Protein AF-A0AAV4QQP6-F1 (afdb_monomer_lite)

Secondary structure (DSSP, 8-state):
-----------THHHHHTT-HHHHHHH-EEEEEEEEEE------------TTSPPP---------EEEEEEEEEETTEEEEEEEEPTT----HHHHHHHHHHHHHHHHHH-TT-

pLDDT: mean 72.94, std 18.03, range [39.5, 94.88]

InterPro domains:
  IPR001888 Transposase, type 1 [PF01359] (41-113)
  IPR036397 Ribonuclease H superfamily [G3DSA:3.30.420.10] (4-114)
  IPR052709 Transposase-Methyltransferase Hybrid [PTHR46060] (18-113)

Sequence (114 aa):
MPIKSKCANDFHSNLWINRDPTDFVRRFATMDETWVYHYTPETKQQECVEAGGSAPKKAKSIASAGKVMASVFWEAKGIMLSDYLAKGKTITSEYYSNLLYQLDAKIREKRPGL

Radius of gyration: 25.82 Å; chains: 1; bounding box: 96×38×38 Å

Foldseek 3Di:
DDDDPPPPPVPCVVVVCVVDVVVVQQLDKDKDKDKDKDDDPDPPPVPPDDPPDDDDPDDPDDPPTFIWMKMWMAGPVGTQDIDIHGGPDDDDPVNVVVVVVSSVVSCCVVDVPD

Organism: NCBI:txid1538125

Structure (mmCIF, N/CA/C/O backbone):
data_AF-A0AAV4QQP6-F1
#
_entry.id   AF-A0AAV4QQP6-F1
#
loop_
_atom_site.group_PDB
_atom_site.id
_atom_site.type_symbol
_atom_site.label_atom_id
_atom_site.label_alt_id
_atom_site.label_comp_id
_atom_site.label_asym_id
_atom_site.label_entity_id
_atom_site.label_seq_id
_atom_site.pdbx_PDB_ins_code
_atom_site.Cartn_x
_atom_site.Cartn_y
_atom_site.Cartn_z
_atom_site.occupancy
_atom_site.B_iso_or_equiv
_atom_site.auth_seq_id
_atom_site.auth_comp_id
_atom_site.auth_asym_id
_atom_site.auth_atom_id
_atom_site.pdbx_PDB_model_num
ATOM 1 N N . MET A 1 1 ? 50.271 15.488 4.590 1.00 44.12 1 MET A N 1
ATOM 2 C CA . MET A 1 1 ? 48.804 15.395 4.782 1.00 44.12 1 MET A CA 1
ATOM 3 C C . MET A 1 1 ? 48.155 16.408 3.850 1.00 44.12 1 MET A C 1
ATOM 5 O O . MET A 1 1 ? 48.613 17.542 3.845 1.00 44.12 1 MET A O 1
ATOM 9 N N . PRO A 1 2 ? 47.225 15.978 2.983 1.00 40.00 2 PRO A N 1
ATOM 10 C CA . PRO A 1 2 ? 45.827 15.903 3.403 1.00 40.00 2 PRO A CA 1
ATOM 11 C C . PRO A 1 2 ? 45.147 14.576 3.041 1.00 40.00 2 PRO A C 1
ATOM 13 O O . PRO A 1 2 ? 45.441 13.936 2.035 1.00 40.00 2 PRO A O 1
ATOM 16 N N . ILE A 1 3 ? 44.221 14.185 3.909 1.00 44.34 3 ILE A N 1
ATOM 17 C CA . ILE A 1 3 ? 43.347 13.022 3.789 1.00 44.34 3 ILE A CA 1
ATOM 18 C C . ILE A 1 3 ? 42.182 13.434 2.885 1.00 44.34 3 ILE A C 1
ATOM 20 O O . ILE A 1 3 ? 41.395 14.301 3.254 1.00 44.34 3 ILE A O 1
ATOM 24 N N . LYS A 1 4 ? 42.055 12.824 1.704 1.00 41.19 4 LYS A N 1
ATOM 25 C CA . LYS A 1 4 ? 40.781 12.801 0.975 1.00 41.19 4 LYS A CA 1
ATOM 26 C C . LYS A 1 4 ? 40.119 11.458 1.252 1.00 41.19 4 LYS A C 1
ATOM 28 O O . LYS A 1 4 ? 40.302 10.506 0.502 1.00 41.19 4 LYS A O 1
ATOM 33 N N . SER A 1 5 ? 39.359 11.375 2.340 1.00 49.12 5 SER A N 1
ATOM 34 C CA . SER A 1 5 ? 38.395 10.295 2.528 1.00 49.12 5 SER A CA 1
ATOM 35 C C . SER A 1 5 ? 37.202 10.569 1.617 1.00 49.12 5 SER A C 1
ATOM 37 O O . SER A 1 5 ? 36.245 11.247 1.979 1.00 49.12 5 SER A O 1
ATOM 39 N N . LYS A 1 6 ? 37.246 10.038 0.397 1.00 44.72 6 LYS A N 1
ATOM 40 C CA . LYS A 1 6 ? 36.012 9.839 -0.356 1.00 44.72 6 LYS A CA 1
ATOM 41 C C . LYS A 1 6 ? 35.493 8.461 0.035 1.00 44.72 6 LYS A C 1
ATOM 43 O O . LYS A 1 6 ? 35.814 7.464 -0.598 1.00 44.72 6 LYS A O 1
ATOM 48 N N . CYS A 1 7 ? 34.751 8.410 1.141 1.00 39.50 7 CYS A N 1
ATOM 49 C CA . CYS A 1 7 ? 33.828 7.308 1.390 1.00 39.50 7 CYS A CA 1
ATOM 50 C C . CYS A 1 7 ? 32.772 7.378 0.282 1.00 39.50 7 CYS A C 1
ATOM 52 O O . CYS A 1 7 ? 31.768 8.070 0.412 1.00 39.50 7 CYS A O 1
ATOM 54 N N . ALA A 1 8 ? 33.048 6.728 -0.847 1.00 46.50 8 ALA A N 1
ATOM 55 C CA . ALA A 1 8 ? 32.066 6.483 -1.886 1.00 46.50 8 ALA A CA 1
ATOM 56 C C . ALA A 1 8 ? 31.172 5.330 -1.422 1.00 46.50 8 ALA A C 1
ATOM 58 O O . ALA A 1 8 ? 31.251 4.218 -1.929 1.00 46.50 8 ALA A O 1
ATOM 59 N N . ASN A 1 9 ? 30.324 5.610 -0.436 1.00 47.69 9 ASN A N 1
ATOM 60 C CA . ASN A 1 9 ? 29.067 4.890 -0.299 1.00 47.69 9 ASN A CA 1
ATOM 61 C C . ASN A 1 9 ? 28.037 5.625 -1.159 1.00 47.69 9 ASN A C 1
ATOM 63 O O . ASN A 1 9 ? 27.044 6.144 -0.657 1.00 47.69 9 ASN A O 1
ATOM 67 N N . ASP A 1 10 ? 28.303 5.695 -2.465 1.00 47.06 10 ASP A N 1
ATOM 68 C CA . ASP A 1 10 ? 27.260 6.012 -3.427 1.00 47.06 10 ASP A CA 1
ATOM 69 C C . ASP A 1 10 ? 26.431 4.738 -3.559 1.00 47.06 10 ASP A C 1
ATOM 71 O O . ASP A 1 10 ? 26.738 3.824 -4.326 1.00 47.06 10 ASP A O 1
ATOM 75 N N . PHE A 1 11 ? 25.401 4.656 -2.716 1.00 47.09 11 PHE A N 1
ATOM 76 C CA . PHE A 1 11 ? 24.295 3.730 -2.880 1.00 47.09 11 PHE A CA 1
ATOM 77 C C . PHE A 1 11 ? 23.920 3.740 -4.367 1.00 47.09 11 PHE A C 1
ATOM 79 O O . PHE A 1 11 ? 23.727 4.802 -4.959 1.00 47.09 11 PHE A O 1
ATOM 86 N N . HIS A 1 12 ? 23.894 2.563 -4.989 1.00 52.75 12 HIS A N 1
ATOM 87 C CA . HIS A 1 12 ? 23.847 2.361 -6.441 1.00 52.75 12 HIS A CA 1
ATOM 88 C C . HIS A 1 12 ? 22.650 3.036 -7.155 1.00 52.75 12 HIS A C 1
ATOM 90 O O . HIS A 1 12 ? 22.531 2.910 -8.367 1.00 52.75 12 HIS A O 1
ATOM 96 N N . SER A 1 13 ? 21.758 3.739 -6.449 1.00 55.50 13 SER A N 1
ATOM 97 C CA . SER A 1 13 ? 20.580 4.448 -6.961 1.00 55.50 13 SER A CA 1
ATOM 98 C C . SER A 1 13 ? 20.914 5.528 -7.994 1.00 55.50 13 SER A C 1
ATOM 100 O O . SER A 1 13 ? 20.206 5.646 -8.995 1.00 55.50 13 SER A O 1
ATOM 102 N N . ASN A 1 14 ? 22.015 6.266 -7.821 1.00 53.97 14 ASN A N 1
ATOM 103 C CA . ASN A 1 14 ? 22.379 7.366 -8.723 1.00 53.97 14 ASN A CA 1
ATOM 104 C C . ASN A 1 14 ? 22.718 6.895 -10.148 1.00 53.97 14 ASN A C 1
ATOM 106 O O . ASN A 1 14 ? 22.544 7.653 -11.102 1.00 53.97 14 ASN A O 1
ATOM 110 N N . LEU A 1 15 ? 23.168 5.649 -10.325 1.00 55.50 15 LEU A N 1
ATOM 111 C CA . LEU A 1 15 ? 23.502 5.119 -11.649 1.00 55.50 15 LEU A CA 1
ATOM 112 C C . LEU A 1 15 ? 22.251 4.741 -12.460 1.00 55.50 15 LEU A C 1
ATOM 114 O O . LEU A 1 15 ? 22.268 4.849 -13.683 1.00 55.50 15 LEU A O 1
ATOM 118 N N . TRP A 1 16 ? 21.163 4.328 -11.801 1.00 55.41 16 TRP A N 1
ATOM 119 C CA . TRP A 1 16 ? 19.910 3.946 -12.467 1.00 55.41 16 TRP A CA 1
ATOM 120 C C . TRP A 1 16 ? 19.053 5.161 -12.825 1.00 55.41 16 TRP A C 1
ATOM 122 O O . TRP A 1 16 ? 18.523 5.217 -13.932 1.00 55.41 16 TRP A O 1
ATOM 132 N N . ILE A 1 17 ? 18.986 6.159 -11.933 1.00 58.88 17 ILE A N 1
ATOM 133 C CA . ILE A 1 17 ? 18.229 7.404 -12.158 1.00 58.88 17 ILE A CA 1
ATOM 134 C C . ILE A 1 17 ? 18.764 8.160 -13.386 1.00 58.88 17 ILE A C 1
ATOM 136 O O . ILE A 1 17 ? 17.986 8.695 -14.169 1.00 58.88 17 ILE A O 1
ATOM 140 N N . ASN A 1 18 ? 20.087 8.169 -13.584 1.00 61.41 18 ASN A N 1
ATOM 141 C CA . ASN A 1 18 ? 20.731 8.906 -14.676 1.00 61.41 18 ASN A CA 1
ATOM 142 C C . ASN A 1 18 ? 20.733 8.172 -16.031 1.00 61.41 18 ASN A C 1
ATOM 144 O O . ASN A 1 18 ? 21.097 8.782 -17.033 1.00 61.41 18 ASN A O 1
ATOM 148 N N . ARG A 1 19 ? 20.362 6.882 -16.090 1.00 68.44 19 ARG A N 1
ATOM 149 C CA . ARG A 1 19 ? 20.306 6.126 -17.358 1.00 68.44 19 ARG A CA 1
ATOM 150 C C . ARG A 1 19 ? 19.006 6.357 -18.120 1.00 68.44 19 ARG A C 1
ATOM 152 O O . ARG A 1 19 ? 19.051 6.613 -19.316 1.00 68.44 19 ARG A O 1
ATOM 159 N N . ASP A 1 20 ? 17.876 6.255 -17.426 1.00 78.12 20 ASP A N 1
ATOM 160 C CA . ASP A 1 20 ? 16.553 6.598 -17.951 1.00 78.12 20 ASP A CA 1
ATOM 161 C C . ASP A 1 20 ? 15.648 7.038 -16.785 1.00 78.12 20 ASP A C 1
ATOM 163 O O . ASP A 1 20 ? 15.045 6.199 -16.104 1.00 78.12 20 ASP A O 1
ATOM 167 N N . PRO A 1 21 ? 15.553 8.351 -16.517 1.00 77.94 21 PRO A N 1
ATOM 168 C CA . PRO A 1 21 ? 14.767 8.858 -15.397 1.00 77.94 21 PRO A CA 1
ATOM 169 C C . PRO A 1 21 ? 13.268 8.585 -15.568 1.00 77.94 21 PRO A C 1
ATOM 171 O O . PRO A 1 21 ? 12.551 8.451 -14.577 1.00 77.94 21 PRO A O 1
ATOM 174 N N . THR A 1 22 ? 12.780 8.461 -16.805 1.00 79.00 22 THR A N 1
ATOM 175 C CA . THR A 1 22 ? 11.354 8.246 -17.072 1.00 79.00 22 THR A CA 1
ATOM 176 C C . THR A 1 22 ? 10.965 6.803 -16.782 1.00 79.00 22 THR A C 1
ATOM 178 O O . THR A 1 22 ? 9.941 6.550 -16.141 1.00 79.00 22 THR A O 1
ATOM 181 N N . ASP A 1 23 ? 11.786 5.846 -17.213 1.00 80.88 23 ASP A N 1
ATOM 182 C CA . ASP A 1 23 ? 11.556 4.427 -16.939 1.00 80.88 23 ASP A CA 1
ATOM 183 C C . ASP A 1 23 ? 11.756 4.090 -15.453 1.00 80.88 23 ASP A C 1
ATOM 185 O O . ASP A 1 23 ? 10.979 3.327 -14.873 1.00 80.88 23 ASP A O 1
ATOM 189 N N . PHE A 1 24 ? 12.717 4.740 -14.789 1.00 80.38 24 PHE A N 1
ATOM 190 C CA . PHE A 1 24 ? 12.914 4.604 -13.345 1.00 80.38 24 PHE A CA 1
ATOM 191 C C . PHE A 1 24 ? 11.663 5.002 -12.549 1.00 80.38 24 PHE A C 1
ATOM 193 O O . PHE A 1 24 ? 11.168 4.216 -11.738 1.00 80.38 24 PHE A O 1
ATOM 200 N N . VAL A 1 25 ? 11.107 6.190 -12.816 1.00 82.94 25 VAL A N 1
ATOM 201 C CA . VAL A 1 25 ?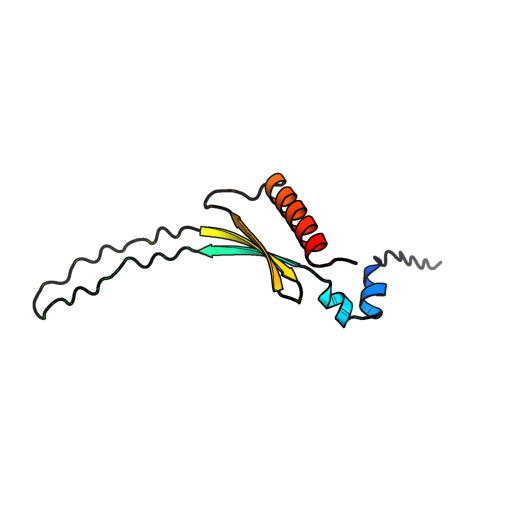 9.895 6.670 -12.128 1.00 82.94 25 VAL A CA 1
ATOM 202 C C . VAL A 1 25 ? 8.703 5.749 -12.403 1.00 82.94 25 VAL A C 1
ATOM 204 O O . VAL A 1 25 ? 7.894 5.509 -11.510 1.00 82.94 25 VAL A O 1
ATOM 207 N N . ARG A 1 26 ? 8.610 5.162 -13.603 1.00 83.75 26 ARG A N 1
ATOM 208 C CA . ARG A 1 26 ? 7.545 4.202 -13.944 1.00 83.75 26 ARG A CA 1
ATOM 209 C C . ARG A 1 26 ? 7.630 2.893 -13.164 1.00 83.75 26 ARG A C 1
ATOM 211 O O . ARG A 1 26 ? 6.591 2.297 -12.883 1.00 83.75 26 ARG A O 1
ATOM 218 N N . ARG A 1 27 ? 8.838 2.440 -12.825 1.00 82.31 27 ARG A N 1
ATOM 219 C CA . ARG A 1 27 ? 9.065 1.230 -12.016 1.00 82.31 27 ARG A CA 1
ATOM 220 C C . ARG A 1 27 ? 8.926 1.491 -10.520 1.00 82.31 27 ARG A C 1
ATOM 222 O O . ARG A 1 27 ? 8.750 0.536 -9.760 1.00 82.31 27 ARG A O 1
ATOM 229 N N . PHE A 1 28 ? 8.981 2.746 -10.088 1.00 86.19 28 PHE A N 1
ATOM 230 C CA . PHE A 1 28 ? 8.830 3.091 -8.683 1.00 86.19 28 PHE A CA 1
ATOM 231 C C . PHE A 1 28 ? 7.413 2.751 -8.197 1.00 86.19 28 PHE A C 1
ATOM 233 O O . PHE A 1 28 ? 6.414 3.129 -8.812 1.00 86.19 28 PHE A O 1
ATOM 240 N N . ALA A 1 29 ? 7.338 1.991 -7.109 1.00 88.31 29 ALA A N 1
ATOM 241 C CA . ALA A 1 29 ? 6.105 1.727 -6.383 1.00 88.31 29 ALA A CA 1
ATOM 242 C C . ALA A 1 29 ? 6.251 2.337 -4.989 1.00 88.31 29 ALA A C 1
ATOM 244 O O . ALA A 1 29 ? 7.301 2.198 -4.362 1.00 88.31 29 ALA A O 1
ATOM 245 N N . THR A 1 30 ? 5.215 3.026 -4.527 1.00 92.69 30 THR A N 1
ATOM 246 C CA . THR A 1 30 ? 5.184 3.666 -3.210 1.00 92.69 30 THR A CA 1
ATOM 247 C C . THR A 1 30 ? 3.955 3.214 -2.435 1.00 92.69 30 THR A C 1
ATOM 249 O O . THR A 1 30 ? 3.010 2.662 -3.005 1.00 92.69 30 THR A O 1
ATOM 252 N N . MET A 1 31 ? 3.985 3.444 -1.129 1.00 93.12 31 MET A N 1
ATOM 253 C CA . MET A 1 31 ? 2.900 3.147 -0.205 1.00 93.12 31 MET A CA 1
ATOM 254 C C . MET A 1 31 ? 2.654 4.354 0.691 1.00 93.12 31 MET A C 1
ATOM 256 O O . MET A 1 31 ? 3.609 5.039 1.056 1.00 93.12 31 MET A O 1
ATOM 260 N N . ASP A 1 32 ? 1.403 4.567 1.079 1.00 92.38 32 ASP A N 1
ATOM 261 C CA . ASP A 1 32 ? 1.049 5.469 2.172 1.00 92.38 32 ASP A CA 1
ATOM 262 C C . ASP A 1 32 ? -0.087 4.895 3.023 1.00 92.38 32 ASP A C 1
ATOM 264 O O . ASP A 1 32 ? -0.880 4.063 2.565 1.00 92.38 32 ASP A O 1
ATOM 268 N N . GLU A 1 33 ? -0.152 5.357 4.268 1.00 91.38 33 GLU A N 1
ATOM 269 C CA . GLU A 1 33 ? -1.166 4.981 5.244 1.00 91.38 33 GLU A CA 1
ATOM 270 C C . GLU A 1 33 ? -1.982 6.210 5.627 1.00 91.38 33 GLU A C 1
ATOM 272 O O . GLU A 1 33 ? -1.480 7.174 6.204 1.00 91.38 33 GLU A O 1
ATOM 277 N N . THR A 1 34 ? -3.277 6.169 5.328 1.00 91.25 34 THR A N 1
ATOM 278 C CA . THR A 1 34 ? -4.180 7.289 5.574 1.00 91.25 34 THR A CA 1
ATOM 279 C C . THR A 1 34 ? -5.357 6.889 6.438 1.00 91.25 34 THR A C 1
ATOM 281 O O . THR A 1 34 ? -5.789 5.742 6.507 1.00 91.25 34 THR A O 1
ATOM 284 N N . TRP A 1 35 ? -5.904 7.871 7.129 1.00 89.19 35 TRP A N 1
ATOM 285 C CA . TRP A 1 35 ? -7.017 7.688 8.031 1.00 89.19 35 TRP A CA 1
ATOM 286 C C . TRP A 1 35 ? -8.326 8.085 7.353 1.00 89.19 35 TRP A C 1
ATOM 288 O O . TRP A 1 35 ? -8.543 9.256 7.047 1.00 89.19 35 TRP A O 1
ATOM 298 N N . VAL A 1 36 ? -9.229 7.121 7.183 1.00 86.50 36 VAL A N 1
ATOM 299 C CA . VAL A 1 36 ? -10.544 7.326 6.574 1.00 86.50 36 VAL A CA 1
ATOM 300 C C . VAL A 1 36 ? -11.603 7.417 7.668 1.00 86.50 36 VAL A C 1
ATOM 302 O O . VAL A 1 36 ? -11.734 6.541 8.528 1.00 86.50 36 VAL A O 1
ATOM 305 N N . TYR A 1 37 ? -12.363 8.508 7.648 1.00 82.62 37 TYR A N 1
ATOM 306 C CA . TYR A 1 37 ? -13.427 8.768 8.608 1.00 82.62 37 TYR A CA 1
ATOM 307 C C . TYR A 1 37 ? -14.772 8.348 8.019 1.00 82.62 37 TYR A C 1
ATOM 309 O O . TYR A 1 37 ? -15.170 8.816 6.955 1.00 82.62 37 TYR A O 1
ATOM 317 N N . HIS A 1 38 ? -15.496 7.494 8.738 1.00 73.38 38 HIS A N 1
ATOM 318 C CA . HIS A 1 38 ? -16.886 7.198 8.434 1.00 73.38 38 HIS A CA 1
ATOM 319 C C . HIS A 1 38 ? -17.743 8.380 8.869 1.00 73.38 38 HIS A C 1
ATOM 321 O O . HIS A 1 38 ? -17.938 8.623 10.063 1.00 73.38 38 HIS A O 1
ATOM 327 N N . TYR A 1 39 ? -18.258 9.102 7.880 1.00 67.88 39 TYR A N 1
ATOM 328 C CA . TYR A 1 39 ? -19.347 10.034 8.087 1.00 67.88 39 TYR A CA 1
ATOM 329 C C . TYR A 1 39 ? -20.655 9.303 7.808 1.00 67.88 39 TYR A C 1
ATOM 331 O O . TYR A 1 39 ? -20.976 9.014 6.658 1.00 67.88 39 TYR A O 1
ATOM 339 N N . THR A 1 40 ? -21.396 8.985 8.863 1.00 56.75 40 THR A N 1
ATOM 340 C CA . THR A 1 40 ? -22.799 8.601 8.730 1.00 56.75 40 THR A CA 1
ATOM 341 C C . THR A 1 40 ? -23.601 9.897 8.769 1.00 56.75 40 THR A C 1
ATOM 343 O O . THR A 1 40 ? -23.753 10.461 9.857 1.00 56.75 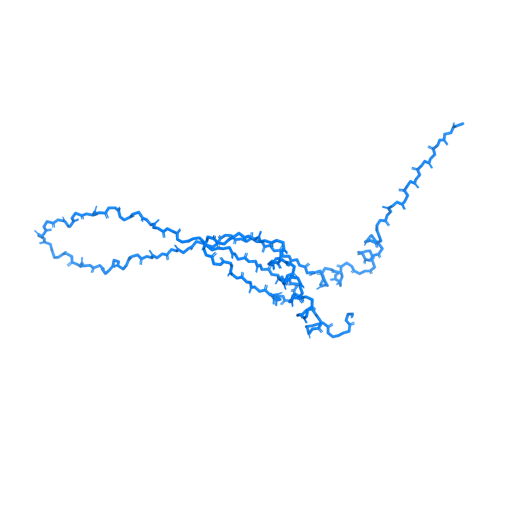40 THR A O 1
ATOM 346 N N . PRO A 1 41 ? -24.091 10.430 7.635 1.00 56.84 41 PRO A N 1
ATOM 347 C CA . PRO A 1 41 ? -25.154 11.412 7.716 1.00 56.84 41 PRO A CA 1
ATOM 348 C C . PRO A 1 41 ? -26.348 10.683 8.330 1.00 56.84 41 PRO A C 1
ATOM 350 O O . PRO A 1 41 ? -26.931 9.807 7.694 1.00 56.84 41 PRO A O 1
ATOM 353 N N . GLU A 1 42 ? -26.690 10.988 9.583 1.00 51.03 42 GLU A N 1
ATOM 354 C CA . GLU A 1 42 ? -28.012 10.632 10.090 1.00 51.03 42 GLU A CA 1
ATOM 355 C C . GLU A 1 42 ? -29.028 11.155 9.081 1.00 51.03 42 GLU A C 1
ATOM 357 O O . GLU A 1 42 ? -28.979 12.326 8.685 1.00 51.03 42 GLU A O 1
ATOM 362 N N . THR A 1 43 ? -29.905 10.259 8.640 1.00 50.16 43 THR A N 1
ATOM 363 C CA . THR A 1 43 ? -31.010 10.529 7.736 1.00 50.16 43 THR A CA 1
ATOM 364 C C . THR A 1 43 ? -31.892 11.594 8.372 1.00 50.16 43 THR A C 1
ATOM 366 O O . THR A 1 43 ? -32.890 11.306 9.025 1.00 50.16 43 THR A O 1
ATOM 369 N N . LYS A 1 44 ? -31.550 12.863 8.161 1.00 50.25 44 LYS A N 1
ATOM 370 C CA . LYS A 1 44 ? -32.534 13.930 8.159 1.00 50.25 44 LYS A CA 1
ATOM 371 C C . LYS A 1 44 ? -33.376 13.679 6.921 1.00 50.25 44 LYS A C 1
ATOM 373 O O . LYS A 1 44 ? -33.178 14.321 5.894 1.00 50.25 44 LYS A O 1
ATOM 378 N N . GLN A 1 45 ? -34.306 12.726 7.014 1.00 48.28 45 GLN A N 1
ATOM 379 C CA . GLN A 1 45 ? -35.560 12.927 6.314 1.00 48.28 45 GLN A CA 1
ATOM 380 C C . GLN A 1 45 ? -35.977 14.339 6.716 1.00 48.28 45 GLN A C 1
ATOM 382 O O . GLN A 1 45 ? -36.114 14.637 7.903 1.00 48.28 45 GLN A O 1
ATOM 387 N N . GLN A 1 46 ? -35.972 15.252 5.749 1.00 50.88 46 GLN A N 1
ATOM 388 C CA . GLN A 1 46 ? -36.548 16.566 5.944 1.00 50.88 46 GLN A CA 1
ATOM 389 C C . GLN A 1 46 ? -38.022 16.310 6.219 1.00 50.88 46 GLN A C 1
ATOM 391 O O . GLN A 1 46 ? -38.823 16.175 5.303 1.00 50.88 46 GLN A O 1
ATOM 396 N N . GLU A 1 47 ? -38.361 16.164 7.492 1.00 51.81 47 GLU A N 1
ATOM 397 C CA . GLU A 1 47 ? -39.726 16.295 7.941 1.00 51.81 47 GLU A CA 1
ATOM 398 C C . GLU A 1 47 ? -40.069 17.760 7.657 1.00 51.81 47 GLU A C 1
ATOM 400 O O . GLU A 1 47 ? -39.589 18.679 8.330 1.00 51.81 47 GLU A O 1
ATOM 405 N N . CYS A 1 48 ? -40.764 17.990 6.540 1.00 52.28 48 CYS A N 1
ATOM 406 C CA . CYS A 1 48 ? -41.387 19.265 6.238 1.00 52.28 48 CYS A CA 1
ATOM 407 C C . CYS A 1 48 ? -42.348 19.559 7.387 1.00 52.28 48 CYS A C 1
ATOM 409 O O . CYS A 1 48 ? -43.461 19.048 7.422 1.00 52.28 48 CYS A O 1
ATOM 411 N N . VAL A 1 49 ? -41.897 20.352 8.355 1.00 53.44 49 VAL A N 1
ATOM 412 C CA . VAL A 1 49 ? -42.780 20.888 9.383 1.00 53.44 49 VAL A CA 1
ATOM 413 C C . VAL A 1 49 ? -43.696 21.886 8.681 1.00 53.44 49 VAL A C 1
ATOM 415 O O . VAL A 1 49 ? -43.229 22.917 8.191 1.00 53.44 49 VAL A O 1
ATOM 418 N N . GLU A 1 50 ? -44.985 21.559 8.594 1.00 54.00 50 GLU A N 1
ATOM 419 C CA . GLU A 1 50 ? -46.019 22.507 8.183 1.00 54.00 50 GLU A CA 1
ATOM 420 C C . GLU A 1 50 ? -45.971 23.758 9.074 1.00 54.00 50 GLU A C 1
ATOM 422 O O . GLU A 1 50 ? -45.673 23.693 10.272 1.00 54.00 50 GLU A O 1
ATOM 427 N N . ALA A 1 51 ? -46.236 24.917 8.467 1.00 47.69 51 ALA A N 1
ATOM 428 C CA . ALA A 1 51 ? -46.131 26.226 9.097 1.00 47.69 51 ALA A CA 1
ATOM 429 C C . ALA A 1 51 ? -47.082 26.352 10.307 1.00 47.69 51 ALA A C 1
ATOM 431 O O . ALA A 1 51 ? -48.240 26.730 10.159 1.00 47.69 51 ALA A O 1
ATOM 432 N N . GLY A 1 52 ? -46.582 26.042 11.510 1.00 54.22 52 GLY A N 1
ATOM 433 C CA . GLY A 1 52 ? -47.313 26.231 12.769 1.00 54.22 52 GLY A CA 1
ATOM 434 C C . GLY A 1 52 ? -46.938 25.308 13.938 1.00 54.22 52 GLY A C 1
ATOM 435 O O . GLY A 1 52 ? -47.293 25.617 15.072 1.00 54.22 52 GLY A O 1
ATOM 436 N N . GLY A 1 53 ? -46.213 24.204 13.718 1.00 51.69 53 GLY A N 1
ATOM 437 C CA . GLY A 1 53 ? -45.832 23.269 14.791 1.00 51.69 53 GLY A CA 1
ATOM 438 C C . GLY A 1 53 ? -44.531 23.648 15.514 1.00 51.69 53 GLY A C 1
ATOM 439 O O . GLY A 1 53 ? -43.545 24.014 14.875 1.00 51.69 53 GLY A O 1
ATOM 440 N N . SER A 1 54 ? -44.493 23.548 16.850 1.00 61.03 54 SER A N 1
ATOM 441 C CA . SER A 1 54 ? -43.295 23.856 17.650 1.00 61.03 54 SER A CA 1
ATOM 442 C C . SER A 1 54 ? -42.080 23.031 17.206 1.00 61.03 54 SER A C 1
ATOM 444 O O . SER A 1 54 ? -42.176 21.810 17.086 1.00 61.03 54 SER A O 1
ATOM 446 N N . ALA A 1 55 ? -40.932 23.689 17.016 1.00 55.25 55 ALA A N 1
ATOM 447 C CA . ALA A 1 55 ? -39.706 23.075 16.509 1.00 55.25 55 ALA A CA 1
ATOM 448 C C . ALA A 1 55 ? -39.279 21.823 17.315 1.00 55.25 55 ALA A C 1
ATOM 450 O O . ALA A 1 55 ? -39.186 21.902 18.547 1.00 55.25 55 ALA A O 1
ATOM 451 N N . PRO A 1 56 ? -38.933 20.695 16.660 1.00 52.47 56 PRO A N 1
ATOM 452 C CA . PRO A 1 56 ? -38.405 19.524 17.353 1.00 52.47 56 PRO A CA 1
ATOM 453 C C . PRO A 1 56 ? -37.100 19.881 18.074 1.00 52.47 56 PRO A C 1
ATOM 455 O O . PRO A 1 56 ? -36.188 20.476 17.484 1.00 52.47 56 PRO A O 1
ATOM 458 N N . LYS A 1 57 ? -36.988 19.524 19.361 1.00 57.41 57 LYS A N 1
ATOM 459 C CA . LYS A 1 57 ? -35.751 19.702 20.135 1.00 57.41 57 LYS A CA 1
ATOM 460 C C . LYS A 1 57 ? -34.630 18.903 19.471 1.00 57.41 57 LYS A C 1
ATOM 462 O O . LYS A 1 57 ? -34.586 17.680 19.558 1.00 57.41 57 LYS A O 1
ATOM 467 N N . LYS A 1 58 ? -33.701 19.612 18.827 1.00 55.56 58 LYS A N 1
ATOM 468 C CA . LYS A 1 58 ? -32.485 19.034 18.250 1.00 55.56 58 LYS A CA 1
ATOM 469 C C . LYS A 1 58 ? -31.593 18.523 19.381 1.00 55.56 58 LYS A C 1
ATOM 471 O O . LYS A 1 58 ? -30.843 19.298 19.974 1.00 55.56 58 LYS A O 1
ATOM 476 N N . ALA A 1 59 ? -31.647 17.226 19.667 1.00 53.94 59 ALA A N 1
ATOM 477 C CA . ALA A 1 59 ? -30.532 16.567 20.327 1.00 53.94 59 ALA A CA 1
ATOM 478 C C . ALA A 1 59 ? -29.322 16.688 19.388 1.00 53.94 59 ALA A C 1
ATOM 480 O O . ALA A 1 59 ? -29.379 16.284 18.225 1.00 53.94 59 ALA A O 1
ATOM 481 N N . LYS A 1 60 ? -28.247 17.329 19.853 1.00 55.91 60 LYS A N 1
ATOM 482 C CA . LYS A 1 60 ? -26.983 17.374 19.114 1.00 55.91 60 LYS A CA 1
ATOM 483 C C . LYS A 1 60 ? -26.388 15.968 19.157 1.00 55.91 60 LYS A C 1
ATOM 485 O O . LYS A 1 60 ? -25.769 15.598 20.149 1.00 55.91 60 LYS A O 1
ATOM 490 N N . SER A 1 61 ? -26.624 15.191 18.104 1.00 50.06 61 SER A N 1
ATOM 491 C CA . SER A 1 61 ? -25.948 13.916 17.882 1.00 50.06 61 SER A CA 1
ATOM 492 C C . SER A 1 61 ? -24.443 14.183 17.764 1.00 50.06 61 SER A C 1
ATOM 494 O O . SER A 1 61 ? -23.992 14.952 16.910 1.00 50.06 61 SER A O 1
ATOM 496 N N . ILE A 1 62 ? -23.669 13.624 18.695 1.00 56.16 62 ILE A N 1
ATOM 497 C CA . ILE A 1 62 ? -22.210 13.580 18.614 1.00 56.16 62 ILE A CA 1
ATOM 498 C C . ILE A 1 62 ? -21.909 12.465 17.620 1.00 56.16 62 ILE A C 1
ATOM 500 O O . ILE A 1 62 ? -22.154 11.299 17.920 1.00 56.16 62 ILE A O 1
ATOM 504 N N . ALA A 1 63 ? -21.390 12.816 16.443 1.00 55.19 63 ALA A N 1
ATOM 505 C CA . ALA A 1 63 ? -20.960 11.832 15.462 1.00 55.19 63 ALA A CA 1
ATOM 506 C C . ALA A 1 63 ? -19.954 10.882 16.124 1.00 55.19 63 ALA A C 1
ATOM 508 O O . ALA A 1 63 ? -18.815 11.264 16.404 1.00 55.19 63 ALA A O 1
ATOM 509 N N . SER A 1 64 ? -20.348 9.632 16.367 1.00 55.84 64 SER A N 1
ATOM 510 C CA . SER A 1 64 ? -19.396 8.576 16.686 1.00 55.84 64 SER A CA 1
ATOM 511 C C . SER A 1 64 ? -18.651 8.237 15.396 1.00 55.84 64 SER A C 1
ATOM 513 O O . SER A 1 64 ? -18.941 7.239 14.737 1.00 55.84 64 SER A O 1
ATOM 515 N N . ALA A 1 65 ? -17.730 9.113 14.996 1.00 59.75 65 ALA A N 1
ATOM 516 C CA . ALA A 1 65 ? -16.931 8.960 13.794 1.00 59.75 65 ALA A CA 1
ATOM 517 C C . ALA A 1 65 ? -16.095 7.681 13.937 1.00 59.75 65 ALA A C 1
ATOM 519 O O . ALA A 1 65 ? -15.127 7.605 14.699 1.00 59.75 65 ALA A O 1
ATOM 520 N N . GLY A 1 66 ? -16.518 6.615 13.259 1.00 71.62 66 GLY A N 1
ATOM 521 C CA . GLY A 1 66 ? -15.663 5.461 13.039 1.00 71.62 66 GLY A CA 1
ATOM 522 C C . GLY A 1 66 ? -14.450 5.912 12.237 1.00 71.62 66 GLY A C 1
ATOM 523 O O . GLY A 1 66 ? -14.603 6.623 11.251 1.00 71.62 66 GLY A O 1
ATOM 524 N N . LYS A 1 67 ? -13.250 5.532 12.668 1.00 81.38 67 LYS A N 1
ATOM 525 C CA . LYS A 1 67 ? -12.009 5.817 11.954 1.00 81.38 67 LYS A CA 1
ATOM 526 C C . LYS A 1 67 ? -11.391 4.482 11.562 1.00 81.38 67 LYS A C 1
ATOM 528 O O . LYS A 1 67 ? -11.203 3.635 12.436 1.00 81.38 67 LYS A O 1
ATOM 533 N N . VAL A 1 68 ? -11.130 4.292 10.277 1.00 86.62 68 VAL A N 1
ATOM 534 C CA . VAL A 1 68 ? -10.421 3.124 9.738 1.00 86.62 68 VAL A CA 1
ATOM 535 C C . VAL A 1 68 ? -9.123 3.600 9.109 1.00 86.62 68 VAL A C 1
ATOM 537 O O . VAL A 1 68 ? -9.040 4.735 8.639 1.00 86.62 68 VAL A O 1
ATOM 540 N N . MET A 1 69 ? -8.090 2.771 9.154 1.00 89.56 69 MET A N 1
ATOM 541 C CA . MET A 1 69 ? -6.821 3.087 8.510 1.00 89.56 69 MET A CA 1
ATOM 542 C C . MET A 1 69 ? -6.774 2.369 7.167 1.00 89.56 69 MET A C 1
ATOM 544 O O . MET A 1 69 ? -7.102 1.190 7.096 1.00 89.56 69 MET A O 1
ATOM 548 N N . ALA A 1 70 ? -6.421 3.081 6.109 1.00 91.38 70 ALA A N 1
ATOM 549 C CA . ALA A 1 70 ? -6.268 2.543 4.772 1.00 91.38 70 ALA A CA 1
ATOM 550 C C . ALA A 1 70 ? -4.785 2.557 4.401 1.00 91.38 70 ALA A C 1
ATOM 552 O O . ALA A 1 70 ? -4.153 3.609 4.464 1.00 91.38 70 ALA A O 1
ATOM 553 N N . SER A 1 71 ? -4.256 1.410 3.991 1.00 92.75 71 SER A N 1
ATOM 554 C CA . SER A 1 71 ? -2.908 1.279 3.436 1.00 92.75 71 SER A CA 1
ATOM 555 C C . SER A 1 71 ? -3.040 1.109 1.929 1.00 92.75 71 SER A C 1
ATOM 557 O O . SER A 1 71 ? -3.695 0.171 1.468 1.00 92.75 71 SER A O 1
ATOM 559 N N . VAL A 1 72 ? -2.452 2.013 1.147 1.00 93.56 72 VAL A N 1
ATOM 560 C CA . VAL A 1 72 ? -2.566 1.997 -0.317 1.00 93.56 72 VAL A CA 1
ATOM 561 C C . VAL A 1 72 ? -1.179 1.908 -0.926 1.00 93.56 72 VAL A C 1
ATOM 563 O O . VAL A 1 72 ? -0.294 2.680 -0.577 1.00 93.56 72 VAL A O 1
ATOM 566 N N . PHE A 1 73 ? -1.006 0.985 -1.867 1.00 94.00 73 PHE A N 1
ATOM 567 C CA . PHE A 1 73 ? 0.188 0.831 -2.687 1.00 94.00 73 PHE A CA 1
ATOM 568 C C . PHE A 1 73 ? -0.136 1.186 -4.125 1.00 94.00 73 PHE A C 1
ATOM 570 O O . PHE A 1 73 ? -1.126 0.698 -4.682 1.00 94.00 73 PHE A O 1
ATOM 577 N N . TRP A 1 74 ? 0.718 1.976 -4.759 1.00 93.00 74 TRP A N 1
ATOM 578 C CA . TRP A 1 74 ? 0.528 2.366 -6.148 1.00 93.00 74 TRP A CA 1
ATOM 579 C C . TRP A 1 74 ? 1.848 2.546 -6.893 1.00 93.00 74 TRP A C 1
ATOM 581 O O . TRP A 1 74 ? 2.903 2.815 -6.321 1.00 93.00 74 TRP A O 1
ATOM 591 N N . GLU A 1 75 ? 1.754 2.395 -8.206 1.00 91.00 75 GLU A N 1
ATOM 592 C CA . GLU A 1 75 ? 2.801 2.667 -9.186 1.00 91.00 75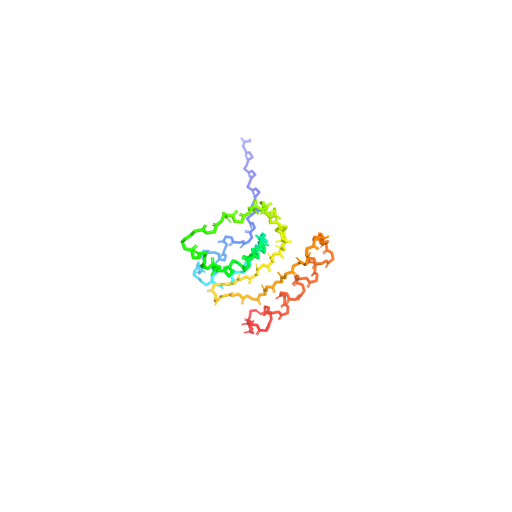 GLU A CA 1
ATOM 593 C C . GLU A 1 75 ? 2.309 3.728 -10.182 1.00 91.00 75 GLU A C 1
ATOM 595 O O . GLU A 1 75 ? 1.144 4.129 -10.155 1.00 91.00 75 GLU A O 1
ATOM 600 N N . ALA A 1 76 ? 3.158 4.146 -11.124 1.00 88.19 76 ALA A N 1
ATOM 601 C CA . ALA A 1 76 ? 2.786 5.127 -12.151 1.00 88.19 76 ALA A CA 1
ATOM 602 C C . ALA A 1 76 ? 1.558 4.728 -13.001 1.00 88.19 76 ALA A C 1
ATOM 604 O O . ALA A 1 76 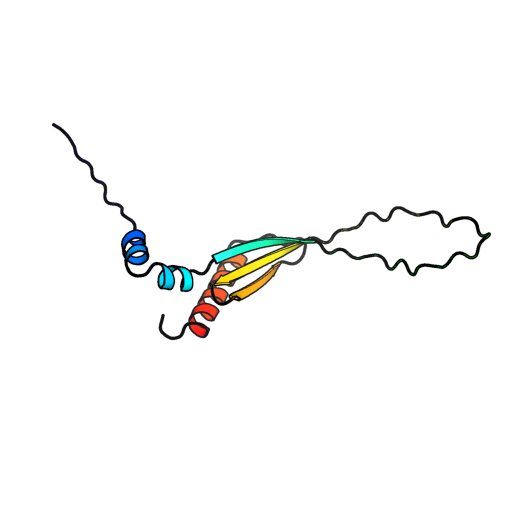? 0.902 5.592 -13.578 1.00 88.19 76 ALA A O 1
ATOM 605 N N . LYS A 1 77 ? 1.240 3.429 -13.092 1.00 87.19 77 LYS A N 1
ATOM 606 C CA . LYS A 1 77 ? 0.064 2.911 -13.813 1.00 87.19 77 LYS A CA 1
ATOM 607 C C . LYS A 1 77 ? -1.214 2.878 -12.968 1.00 87.19 77 LYS A C 1
ATOM 609 O O . LYS A 1 77 ? -2.291 2.719 -13.534 1.00 87.19 77 LYS A O 1
ATOM 614 N N . GLY A 1 78 ? -1.114 3.000 -11.644 1.00 90.31 78 GLY A N 1
ATOM 615 C CA . GLY A 1 78 ? -2.262 2.986 -10.740 1.00 90.31 78 GLY A CA 1
ATOM 616 C C . GLY A 1 78 ? -2.058 2.141 -9.484 1.00 90.31 78 GLY A C 1
ATOM 617 O O . GLY A 1 78 ? -0.941 1.792 -9.105 1.00 90.31 78 GLY A O 1
ATOM 618 N N . ILE A 1 79 ? -3.171 1.820 -8.823 1.00 91.81 79 ILE A N 1
ATOM 619 C CA . ILE A 1 79 ? -3.185 1.130 -7.528 1.00 91.81 79 ILE A CA 1
ATOM 620 C C . ILE A 1 79 ? -2.833 -0.356 -7.708 1.00 91.81 79 ILE A C 1
ATOM 622 O O . ILE A 1 79 ? -3.348 -1.060 -8.585 1.00 91.81 79 ILE A O 1
ATOM 626 N N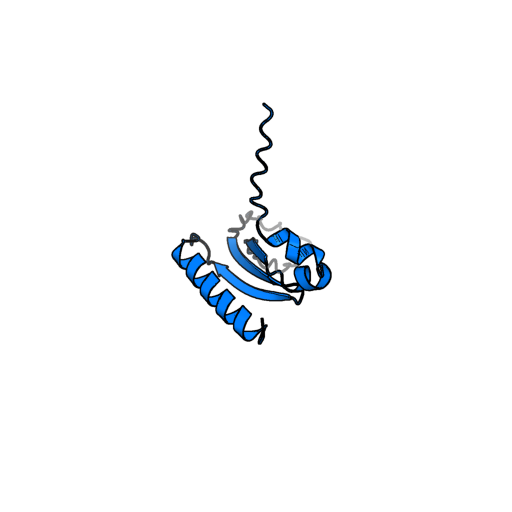 . MET A 1 80 ? -1.925 -0.842 -6.867 1.00 91.38 80 MET A N 1
ATOM 627 C CA . MET A 1 80 ? -1.462 -2.230 -6.843 1.00 91.38 80 MET A CA 1
ATOM 628 C C . MET A 1 80 ? -2.187 -3.049 -5.782 1.00 91.38 80 MET A C 1
ATOM 630 O O . MET A 1 80 ? -2.651 -4.148 -6.079 1.00 91.38 80 MET A O 1
ATOM 634 N N . LEU A 1 81 ? -2.292 -2.498 -4.574 1.00 92.56 81 LEU A N 1
ATOM 635 C CA . LEU A 1 81 ? -2.901 -3.131 -3.413 1.00 92.56 81 LEU A CA 1
ATOM 636 C C . LEU A 1 81 ? -3.514 -2.040 -2.533 1.00 92.56 81 LEU A C 1
ATOM 638 O O . LEU A 1 81 ? -2.922 -0.978 -2.360 1.00 92.56 81 LEU A O 1
ATOM 642 N N . SER A 1 82 ? -4.690 -2.301 -1.980 1.00 92.69 82 SER A N 1
ATOM 643 C CA . SER A 1 82 ? -5.327 -1.438 -0.989 1.00 92.69 82 SER A CA 1
ATOM 644 C C . SER A 1 82 ? -5.926 -2.313 0.097 1.00 92.69 82 SER A C 1
ATOM 646 O O . SER A 1 82 ? -6.691 -3.222 -0.228 1.00 92.69 82 SER A O 1
ATOM 648 N N . ASP A 1 83 ? -5.605 -2.026 1.351 1.00 92.25 83 ASP A N 1
ATOM 649 C CA . ASP A 1 83 ? -6.157 -2.729 2.505 1.00 92.25 83 ASP A CA 1
ATOM 650 C C . ASP A 1 83 ? -6.751 -1.740 3.511 1.00 92.25 83 ASP A C 1
ATOM 652 O O . ASP A 1 83 ? -6.325 -0.584 3.593 1.00 92.25 83 ASP A O 1
ATOM 656 N N . TYR A 1 84 ? -7.759 -2.196 4.254 1.00 89.62 84 TYR A N 1
ATOM 657 C CA . TYR A 1 84 ? -8.467 -1.404 5.250 1.00 89.62 84 TYR A CA 1
ATOM 658 C C . TYR A 1 84 ? -8.391 -2.097 6.605 1.00 89.62 84 TYR A C 1
ATOM 660 O O . TYR A 1 84 ? -9.071 -3.091 6.874 1.00 89.62 84 TYR A O 1
ATOM 668 N N . LEU A 1 85 ? -7.627 -1.498 7.508 1.00 88.56 85 LEU A N 1
ATOM 669 C CA . LEU A 1 85 ? -7.520 -1.957 8.874 1.00 88.56 85 LEU A CA 1
ATOM 670 C C . LEU A 1 85 ? -8.757 -1.517 9.667 1.00 88.56 85 LEU A C 1
ATOM 672 O O . LEU A 1 85 ? -9.033 -0.325 9.854 1.00 88.56 85 LEU A O 1
ATOM 676 N N . ALA A 1 86 ? -9.505 -2.514 10.141 1.00 79.44 86 ALA A N 1
ATOM 677 C CA . ALA A 1 86 ? -10.714 -2.316 10.930 1.00 79.44 86 ALA A CA 1
ATOM 678 C C . ALA A 1 86 ? -10.463 -1.446 12.177 1.00 79.44 86 ALA A C 1
ATOM 680 O O . ALA A 1 86 ? -9.393 -1.477 12.791 1.00 79.44 86 ALA A O 1
ATOM 681 N N . LYS A 1 87 ? -11.497 -0.696 12.580 1.00 77.81 87 LYS A N 1
ATOM 682 C CA . LYS A 1 87 ? -11.449 0.227 13.721 1.00 77.81 87 LYS A CA 1
ATOM 683 C C . LYS A 1 87 ? -10.945 -0.480 14.985 1.00 77.81 87 LYS A C 1
ATOM 685 O O . LYS A 1 87 ? -11.473 -1.517 15.375 1.00 77.81 87 LYS A O 1
ATOM 690 N N . GLY A 1 88 ? -9.963 0.129 15.648 1.00 74.25 88 GLY A N 1
ATOM 691 C CA . GLY A 1 88 ? -9.420 -0.356 16.920 1.00 74.25 88 GLY A CA 1
ATOM 692 C C . GLY A 1 88 ? -8.331 -1.423 16.794 1.00 74.25 88 GLY A C 1
ATOM 693 O O . GLY A 1 88 ? -7.839 -1.884 17.819 1.00 74.25 88 GLY A O 1
ATOM 694 N N . LYS A 1 89 ? -7.927 -1.802 15.575 1.00 77.94 89 LYS A N 1
ATOM 695 C CA . LYS A 1 89 ? -6.728 -2.618 15.361 1.00 77.94 89 LYS A CA 1
ATOM 696 C C . LYS A 1 89 ? -5.492 -1.731 15.196 1.00 77.94 89 LYS A C 1
ATOM 698 O O . LYS A 1 89 ? -5.554 -0.673 14.575 1.00 77.94 89 LYS A O 1
ATOM 703 N N . THR A 1 90 ? -4.377 -2.186 15.753 1.00 81.25 90 THR A N 1
ATOM 704 C CA . THR A 1 90 ? -3.057 -1.561 15.607 1.00 81.25 90 THR A CA 1
ATOM 705 C C . THR A 1 90 ? -2.318 -2.220 14.448 1.00 81.25 90 THR A C 1
ATOM 707 O O . THR A 1 90 ? -2.440 -3.433 14.267 1.00 81.25 90 THR A O 1
ATOM 710 N N . ILE A 1 91 ? -1.530 -1.454 13.689 1.00 83.31 91 ILE A N 1
ATOM 711 C CA . ILE A 1 91 ? -0.575 -2.038 12.741 1.00 83.31 91 ILE A CA 1
ATOM 712 C C . ILE A 1 91 ? 0.470 -2.800 13.551 1.00 83.31 91 ILE A C 1
ATOM 714 O O . ILE A 1 91 ? 1.288 -2.207 14.254 1.00 83.31 91 ILE A O 1
ATOM 718 N N . THR A 1 92 ? 0.427 -4.125 13.471 1.00 89.44 92 THR A N 1
ATOM 719 C CA . THR A 1 92 ? 1.485 -4.982 14.000 1.00 89.44 92 THR A CA 1
ATOM 720 C C . THR A 1 92 ? 2.551 -5.205 12.931 1.00 89.44 92 THR A C 1
ATOM 722 O O . THR A 1 92 ? 2.291 -5.092 11.730 1.00 89.44 92 THR A O 1
ATOM 725 N N . SER A 1 93 ? 3.761 -5.559 13.360 1.00 89.00 93 SER A N 1
ATOM 726 C CA . SER A 1 93 ? 4.840 -5.945 12.444 1.00 89.00 93 SER A CA 1
ATOM 727 C C . SER A 1 93 ? 4.445 -7.132 11.562 1.00 89.00 93 SER A C 1
ATOM 729 O O . SER A 1 93 ? 4.762 -7.149 10.375 1.00 89.00 93 SER A O 1
ATOM 731 N N . GLU A 1 94 ? 3.718 -8.103 12.117 1.00 91.81 94 GLU A N 1
ATOM 732 C CA . GLU A 1 94 ? 3.204 -9.269 11.391 1.00 91.81 94 GLU A CA 1
ATOM 733 C C . GLU A 1 94 ? 2.202 -8.874 10.305 1.00 91.81 94 GLU A C 1
ATOM 735 O O . GLU A 1 94 ? 2.310 -9.334 9.169 1.00 91.81 94 GLU A O 1
ATOM 740 N N . TYR A 1 95 ? 1.263 -7.980 10.632 1.00 89.94 95 TYR A N 1
ATOM 741 C CA . TYR A 1 95 ? 0.300 -7.458 9.667 1.00 89.94 95 TYR A CA 1
ATOM 742 C C . TYR A 1 95 ? 1.017 -6.774 8.500 1.00 89.94 95 TYR A C 1
ATOM 744 O O . TYR A 1 95 ? 0.757 -7.094 7.340 1.00 89.94 95 TYR A O 1
ATOM 752 N N . TYR A 1 96 ? 1.970 -5.893 8.811 1.00 89.38 96 TYR A N 1
ATOM 753 C CA . TYR A 1 96 ? 2.731 -5.172 7.797 1.00 89.38 96 TYR A CA 1
ATOM 754 C C . TYR A 1 96 ? 3.567 -6.121 6.926 1.00 89.38 96 TYR A C 1
ATOM 756 O O . TYR A 1 96 ? 3.588 -6.003 5.703 1.00 89.38 96 TYR A O 1
ATOM 764 N N . SER A 1 97 ? 4.193 -7.126 7.543 1.00 93.25 97 SER A N 1
ATOM 765 C CA . SER A 1 97 ? 4.969 -8.148 6.832 1.00 93.25 97 SER A CA 1
ATOM 766 C C . SER A 1 97 ? 4.098 -8.932 5.853 1.00 93.25 97 SER A C 1
ATOM 768 O O . SER A 1 97 ? 4.470 -9.112 4.695 1.00 93.25 97 SER A O 1
ATOM 770 N N . ASN A 1 98 ? 2.904 -9.351 6.281 1.00 93.06 98 ASN A N 1
ATOM 771 C CA . ASN A 1 98 ? 1.953 -10.037 5.410 1.00 93.06 98 ASN A CA 1
ATOM 772 C C . ASN A 1 98 ? 1.492 -9.150 4.239 1.00 93.06 98 ASN A C 1
ATOM 774 O O . ASN A 1 98 ? 1.345 -9.631 3.115 1.00 93.06 98 ASN A O 1
ATOM 778 N N . LEU A 1 99 ? 1.307 -7.851 4.482 1.00 92.06 99 LEU A N 1
ATOM 779 C CA . LEU A 1 99 ? 0.957 -6.876 3.450 1.00 92.06 99 LEU A CA 1
ATOM 780 C C . LEU A 1 99 ? 2.055 -6.768 2.377 1.00 92.06 99 LEU A C 1
ATOM 782 O O . LEU A 1 99 ? 1.758 -6.771 1.183 1.00 92.06 99 LEU A O 1
ATOM 786 N N . LEU A 1 100 ? 3.327 -6.759 2.790 1.00 92.56 100 LEU A N 1
ATOM 787 C CA . LEU A 1 100 ? 4.471 -6.762 1.873 1.00 92.56 100 LEU A CA 1
ATOM 788 C C . LEU A 1 100 ? 4.580 -8.062 1.064 1.00 92.56 100 LEU A C 1
ATOM 790 O O . LEU A 1 100 ? 4.871 -8.006 -0.130 1.00 92.56 100 LEU A O 1
ATOM 794 N N . TYR A 1 101 ? 4.303 -9.225 1.664 1.00 94.88 101 TYR A N 1
ATOM 795 C CA . TYR A 1 101 ? 4.257 -10.490 0.918 1.00 94.88 101 TYR A CA 1
ATOM 796 C C . TYR A 1 101 ? 3.175 -10.481 -0.168 1.00 94.88 101 TYR A C 1
ATOM 798 O O . TYR A 1 101 ? 3.410 -10.944 -1.287 1.00 94.88 101 TYR A O 1
ATOM 806 N N . GLN A 1 102 ? 1.999 -9.924 0.135 1.00 94.12 102 GLN A N 1
ATOM 807 C CA . GLN A 1 102 ? 0.928 -9.757 -0.849 1.00 94.12 102 GLN A CA 1
ATOM 808 C C . GLN A 1 102 ? 1.311 -8.766 -1.952 1.00 94.12 102 GLN A C 1
ATOM 810 O O . GLN A 1 102 ? 1.046 -9.025 -3.129 1.00 94.12 102 GLN A O 1
ATOM 815 N N . LEU A 1 103 ? 1.965 -7.657 -1.593 1.00 92.56 103 LEU A N 1
ATOM 816 C CA . LEU A 1 103 ? 2.482 -6.693 -2.560 1.00 92.56 103 LEU A CA 1
ATOM 817 C C . LEU A 1 103 ? 3.472 -7.351 -3.524 1.00 92.56 103 LEU A C 1
ATOM 819 O O . LEU A 1 103 ? 3.348 -7.171 -4.731 1.00 92.56 103 LEU A O 1
ATOM 823 N N . ASP A 1 104 ? 4.424 -8.128 -3.014 1.00 91.75 104 ASP A N 1
ATOM 824 C CA . ASP A 1 104 ? 5.424 -8.811 -3.836 1.00 91.75 104 ASP A CA 1
ATOM 825 C C . ASP A 1 104 ? 4.781 -9.802 -4.823 1.00 91.75 104 ASP A C 1
ATOM 827 O O . ASP A 1 104 ? 5.135 -9.839 -6.004 1.00 91.75 104 ASP A O 1
ATOM 831 N N . ALA A 1 105 ? 3.762 -10.548 -4.387 1.00 92.81 105 ALA A N 1
ATOM 832 C CA . ALA A 1 105 ? 2.976 -11.391 -5.286 1.00 92.81 105 ALA A CA 1
ATOM 833 C C . ALA A 1 105 ? 2.277 -10.566 -6.386 1.00 92.81 105 ALA A C 1
ATOM 835 O O . ALA A 1 105 ? 2.305 -10.942 -7.559 1.00 92.81 105 ALA A O 1
ATOM 836 N N . LYS A 1 106 ? 1.704 -9.407 -6.032 1.00 91.19 106 LYS A N 1
ATOM 837 C CA . LYS A 1 106 ? 1.053 -8.495 -6.988 1.00 91.19 106 LYS A CA 1
ATOM 838 C C . LYS A 1 106 ? 2.038 -7.841 -7.955 1.00 91.19 106 LYS A C 1
ATOM 840 O O . LYS A 1 106 ? 1.690 -7.639 -9.117 1.00 91.19 106 LYS A O 1
ATOM 845 N N . ILE A 1 107 ? 3.257 -7.532 -7.512 1.00 89.56 107 ILE A N 1
ATOM 846 C CA . ILE A 1 107 ? 4.337 -7.037 -8.376 1.00 89.56 107 ILE A CA 1
ATOM 847 C C . ILE A 1 107 ? 4.692 -8.103 -9.415 1.00 89.56 107 ILE A C 1
ATOM 849 O O . ILE A 1 107 ? 4.702 -7.794 -10.605 1.00 89.56 107 ILE A O 1
ATOM 853 N N . ARG A 1 108 ? 4.914 -9.353 -8.986 1.00 89.38 108 ARG A N 1
ATOM 854 C CA . ARG A 1 108 ? 5.232 -10.479 -9.882 1.00 89.38 108 ARG A CA 1
ATOM 855 C C . ARG A 1 108 ? 4.131 -10.740 -10.913 1.00 89.38 108 ARG A C 1
ATOM 857 O O . ARG A 1 108 ? 4.434 -11.018 -12.068 1.00 89.38 108 ARG A O 1
ATOM 864 N N . GLU A 1 109 ? 2.868 -10.601 -10.514 1.00 89.19 109 GLU A N 1
ATOM 865 C CA . GLU A 1 109 ? 1.706 -10.732 -11.404 1.00 89.19 109 GLU A CA 1
ATOM 866 C C . GLU A 1 109 ? 1.620 -9.583 -12.427 1.00 89.19 109 GLU A C 1
ATOM 868 O O . GLU A 1 109 ? 1.444 -9.820 -13.620 1.00 89.19 109 GLU A O 1
ATOM 873 N N . LYS A 1 110 ? 1.748 -8.325 -11.977 1.00 86.19 110 LYS A N 1
ATOM 874 C CA . LYS A 1 110 ? 1.552 -7.135 -12.828 1.00 86.19 110 LYS A CA 1
ATOM 875 C C . LYS A 1 110 ? 2.764 -6.773 -13.687 1.00 86.19 110 LYS A C 1
ATOM 877 O O . LYS A 1 110 ? 2.617 -6.033 -14.663 1.00 86.19 110 LYS A O 1
ATOM 882 N N . ARG A 1 111 ? 3.956 -7.245 -13.324 1.00 84.69 111 ARG A N 1
ATOM 883 C CA . ARG A 1 111 ? 5.220 -6.934 -14.005 1.00 84.69 111 ARG A CA 1
ATOM 884 C C . ARG A 1 111 ? 5.967 -8.218 -14.401 1.00 84.69 111 ARG A C 1
ATOM 886 O O . ARG A 1 111 ? 7.058 -8.462 -13.887 1.00 84.69 111 ARG A O 1
ATOM 893 N N . PRO A 1 112 ? 5.419 -9.042 -15.314 1.00 73.25 112 PRO A N 1
ATOM 894 C CA . PRO A 1 112 ? 6.137 -10.205 -15.819 1.00 73.25 112 PRO A CA 1
ATOM 895 C C . PRO A 1 112 ? 7.361 -9.730 -16.616 1.00 73.25 112 PRO A C 1
ATOM 897 O O . PRO A 1 112 ? 7.218 -9.083 -17.651 1.00 73.25 112 PRO A O 1
ATOM 900 N N . GLY A 1 113 ? 8.564 -10.014 -16.115 1.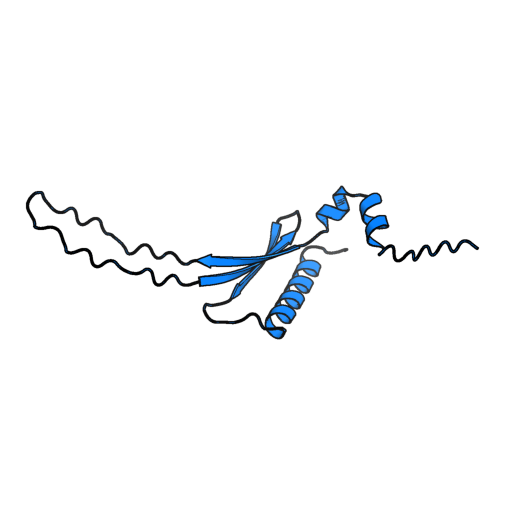00 70.25 113 GLY A N 1
ATOM 901 C CA . GLY A 1 113 ? 9.824 -9.629 -16.764 1.00 70.25 113 GLY A CA 1
ATOM 902 C C . GLY A 1 113 ? 10.531 -8.409 -16.168 1.00 70.25 113 GLY A C 1
ATOM 903 O O . GLY A 1 113 ? 11.462 -7.901 -16.796 1.00 70.25 113 GLY A O 1
ATOM 904 N N . LEU A 1 114 ? 10.109 -7.942 -14.986 1.00 60.00 114 LEU A N 1
ATOM 905 C CA . LEU A 1 114 ? 11.029 -7.234 -14.092 1.00 60.00 114 LEU A CA 1
ATOM 906 C C . LEU A 1 114 ? 12.045 -8.217 -13.491 1.00 60.00 114 LEU A C 1
ATOM 908 O O . LEU A 1 114 ? 11.636 -9.367 -13.208 1.00 60.00 114 LEU A O 1
#